Protein AF-A0A212KGD7-F1 (afdb_monomer_lite)

Foldseek 3Di:
DADQLNVVVVQQPDFDDDPQKTKHKQWPFSADKDQLVPDPPQDPVNCCVPPVVSIDGDTFIWIWMDHPQATEIEACGLVNCSCVSCVVVVHDPVSHPYYHYDFDDDPPDPGDPPVSHPCVVVCVPDDPPDPDDPDDD

InterPro domains:
  IPR036866 Ribonuclease Z/Hydroxyacylglutathione hydrolase-like [G3DSA:3.60.15.10] (11-102)
  IPR036866 Ribonuclease Z/Hydroxyacylglutathione hydrolase-like [SSF56281] (57-101)

Radius of gyration: 17.58 Å; chains: 1; bounding box: 36×50×46 Å

Structure (mmCIF, N/CA/C/O backbone):
data_AF-A0A212KGD7-F1
#
_entry.id   AF-A0A212KGD7-F1
#
loop_
_atom_site.group_PDB
_atom_site.id
_atom_site.type_symbol
_atom_site.label_atom_id
_atom_site.label_alt_id
_atom_site.label_comp_id
_atom_site.label_asym_id
_atom_site.label_entity_id
_atom_site.label_seq_id
_atom_site.pdbx_PDB_ins_code
_atom_site.Cartn_x
_atom_site.Cartn_y
_atom_site.Cartn_z
_atom_site.occupancy
_atom_site.B_iso_or_equiv
_atom_site.auth_seq_id
_atom_site.auth_comp_id
_atom_site.auth_asym_id
_atom_site.auth_atom_id
_atom_site.pdbx_PDB_model_num
ATOM 1 N N . MET A 1 1 ? 7.445 17.466 -16.408 1.00 50.00 1 MET A N 1
ATOM 2 C CA . MET A 1 1 ? 6.894 16.127 -16.704 1.00 50.00 1 MET A CA 1
ATOM 3 C C . MET A 1 1 ? 6.783 15.429 -15.360 1.00 50.00 1 MET A C 1
ATOM 5 O O . MET A 1 1 ? 7.785 15.426 -14.660 1.00 50.00 1 MET A O 1
ATOM 9 N N . LEU A 1 2 ? 5.587 14.994 -14.950 1.00 43.25 2 LEU A N 1
ATOM 10 C CA . LEU A 1 2 ? 5.384 14.352 -13.643 1.00 43.25 2 LEU A CA 1
ATOM 11 C C . LEU A 1 2 ? 6.061 12.977 -13.644 1.00 43.25 2 LEU A C 1
ATOM 13 O O . LEU A 1 2 ? 5.930 12.225 -14.610 1.00 43.25 2 LEU A O 1
ATOM 17 N N . THR A 1 3 ? 6.799 12.665 -12.587 1.00 57.44 3 THR A N 1
ATOM 18 C CA . THR A 1 3 ? 7.338 11.329 -12.337 1.00 57.44 3 THR A CA 1
ATOM 19 C C . THR A 1 3 ? 6.246 10.423 -11.767 1.00 57.44 3 THR A C 1
ATOM 21 O O . THR A 1 3 ? 5.217 10.888 -11.278 1.00 57.44 3 THR A O 1
ATOM 24 N N . ALA A 1 4 ? 6.457 9.108 -11.803 1.00 56.91 4 ALA A N 1
ATOM 25 C CA . ALA A 1 4 ? 5.571 8.177 -11.107 1.00 56.91 4 ALA A CA 1
ATOM 26 C C . ALA A 1 4 ? 5.501 8.487 -9.597 1.00 56.91 4 ALA A C 1
ATOM 28 O O . ALA A 1 4 ? 4.410 8.471 -9.039 1.00 56.91 4 ALA A O 1
ATOM 29 N N . GLY A 1 5 ? 6.618 8.880 -8.972 1.00 56.66 5 GLY A N 1
ATOM 30 C CA . GLY A 1 5 ? 6.641 9.367 -7.588 1.00 56.66 5 GLY A CA 1
ATOM 31 C C . GLY A 1 5 ? 5.722 10.573 -7.369 1.00 56.66 5 GLY A C 1
ATOM 32 O O . GLY A 1 5 ? 4.953 10.581 -6.410 1.00 56.66 5 GLY A O 1
ATOM 33 N N . ASP A 1 6 ? 5.700 11.530 -8.306 1.00 54.19 6 ASP A N 1
ATOM 34 C CA . ASP A 1 6 ? 4.798 12.690 -8.242 1.00 54.19 6 ASP A CA 1
ATOM 35 C C . ASP A 1 6 ? 3.325 12.270 -8.345 1.00 54.19 6 ASP A C 1
ATOM 37 O O . ASP A 1 6 ? 2.490 12.740 -7.578 1.00 54.19 6 ASP A O 1
ATOM 41 N N . VAL A 1 7 ? 2.992 11.340 -9.248 1.00 59.81 7 VAL A N 1
ATOM 42 C CA . VAL A 1 7 ? 1.620 10.819 -9.396 1.00 59.81 7 VAL A CA 1
ATOM 43 C C . VAL A 1 7 ? 1.176 10.062 -8.140 1.00 59.81 7 VAL A C 1
ATOM 45 O O . VAL A 1 7 ? 0.041 10.222 -7.692 1.00 59.81 7 VAL A O 1
ATOM 48 N N . PHE A 1 8 ? 2.064 9.279 -7.528 1.00 62.22 8 PHE A N 1
ATOM 49 C CA . PHE A 1 8 ? 1.760 8.560 -6.292 1.00 62.22 8 PHE A CA 1
ATOM 50 C C . PHE A 1 8 ? 1.635 9.490 -5.086 1.00 62.22 8 PHE A C 1
ATOM 52 O O . PHE A 1 8 ? 0.711 9.319 -4.294 1.00 62.22 8 PHE A O 1
ATOM 59 N N . ALA A 1 9 ? 2.480 10.515 -4.972 1.00 59.81 9 ALA A N 1
ATOM 60 C CA . ALA A 1 9 ? 2.333 11.562 -3.963 1.00 59.81 9 ALA A CA 1
ATOM 61 C C . ALA A 1 9 ? 1.026 12.358 -4.145 1.00 59.81 9 ALA A C 1
ATOM 63 O O . ALA A 1 9 ? 0.377 12.725 -3.163 1.00 59.81 9 ALA A O 1
ATOM 64 N N . MET A 1 10 ? 0.594 12.583 -5.390 1.00 60.50 10 MET A N 1
ATOM 65 C CA . MET A 1 10 ? -0.714 13.174 -5.685 1.00 60.50 10 MET A CA 1
ATOM 66 C C . MET A 1 10 ? -1.866 12.253 -5.252 1.00 60.50 10 MET A C 1
ATOM 68 O O . MET A 1 10 ? -2.831 12.737 -4.665 1.00 60.50 10 MET A O 1
ATOM 72 N N . CYS A 1 11 ? -1.751 10.937 -5.467 1.00 62.00 11 CYS A N 1
ATOM 73 C CA . CYS A 1 11 ? -2.757 9.956 -5.037 1.00 62.00 11 CYS A CA 1
ATOM 74 C C . CYS A 1 11 ? -2.798 9.766 -3.510 1.00 62.00 11 CYS A C 1
ATOM 76 O O . CYS A 1 11 ? -3.874 9.586 -2.952 1.00 62.00 11 CYS A O 1
ATOM 78 N N . ALA A 1 12 ? -1.658 9.846 -2.818 1.00 64.25 12 ALA A N 1
ATOM 79 C CA . ALA A 1 12 ? -1.568 9.714 -1.356 1.00 64.25 12 ALA A CA 1
ATOM 80 C C . ALA A 1 12 ? -2.358 10.799 -0.599 1.00 64.25 12 ALA A C 1
ATOM 82 O O . ALA A 1 12 ? -2.823 10.597 0.526 1.00 64.25 12 ALA A O 1
ATOM 83 N N . ASN A 1 13 ? -2.521 11.958 -1.240 1.00 65.44 13 ASN A N 1
ATOM 84 C CA . ASN A 1 13 ? -3.248 13.104 -0.704 1.00 65.44 13 ASN A CA 1
ATOM 85 C C . ASN A 1 13 ? -4.703 13.178 -1.185 1.00 65.44 13 ASN A C 1
ATOM 87 O O . ASN A 1 13 ? -5.431 14.081 -0.773 1.00 65.44 13 ASN A O 1
ATOM 91 N N . GLN A 1 14 ? -5.141 12.248 -2.037 1.00 69.50 14 GLN A N 1
ATOM 92 C CA . GLN A 1 14 ? -6.527 12.174 -2.474 1.00 69.50 14 GLN A CA 1
ATOM 93 C C . GLN A 1 14 ? -7.321 11.209 -1.603 1.00 69.50 14 GLN A C 1
ATOM 95 O O . GLN A 1 14 ? -6.944 10.062 -1.377 1.00 69.50 14 GLN A O 1
ATOM 100 N N . GLU A 1 15 ? -8.465 11.692 -1.139 1.00 72.62 15 GLU A N 1
ATOM 101 C CA . GLU A 1 15 ? -9.479 10.854 -0.527 1.00 72.62 15 GLU A CA 1
ATOM 102 C C . GLU A 1 15 ? -10.225 10.101 -1.629 1.00 72.62 15 GLU A C 1
ATOM 104 O O . GLU A 1 15 ? -10.880 10.709 -2.477 1.00 72.62 15 GLU A O 1
ATOM 109 N N . ILE A 1 16 ? -10.113 8.774 -1.630 1.00 89.00 16 ILE A N 1
ATOM 110 C CA . ILE A 1 16 ? -10.808 7.918 -2.588 1.00 89.00 16 ILE A CA 1
ATOM 111 C C . ILE A 1 16 ? -12.090 7.417 -1.920 1.00 89.00 16 ILE A C 1
ATOM 113 O O . ILE A 1 16 ? -12.041 6.782 -0.867 1.00 89.00 16 ILE A O 1
ATOM 117 N N . ILE A 1 17 ? -13.245 7.684 -2.532 1.00 91.25 17 ILE A N 1
ATOM 118 C CA . ILE A 1 17 ? -14.552 7.241 -2.027 1.00 91.25 17 ILE A CA 1
ATOM 119 C C . ILE A 1 17 ? -15.142 6.202 -2.979 1.00 91.25 17 ILE A C 1
ATOM 121 O O . ILE A 1 17 ? -15.279 6.451 -4.176 1.00 91.25 17 ILE A O 1
ATOM 125 N N . VAL A 1 18 ? -15.529 5.045 -2.439 1.00 91.62 18 VAL A N 1
ATOM 126 C CA . VAL A 1 18 ? -16.200 3.966 -3.178 1.00 91.62 18 VAL A CA 1
ATOM 127 C C . VAL A 1 18 ? -17.442 3.537 -2.398 1.00 91.62 18 VAL A C 1
ATOM 129 O O . VAL A 1 18 ? -17.364 2.785 -1.427 1.00 91.62 18 VAL A O 1
ATOM 132 N N . GLY A 1 19 ? -18.614 4.027 -2.806 1.00 93.50 19 GLY A N 1
ATOM 133 C CA . GLY A 1 19 ? -19.846 3.830 -2.037 1.00 93.50 19 GLY A CA 1
ATOM 134 C C . GLY A 1 19 ? -19.754 4.503 -0.664 1.00 93.50 19 GLY A C 1
ATOM 135 O O . GLY A 1 19 ? -19.495 5.699 -0.588 1.00 93.50 19 GLY A O 1
ATOM 136 N N . SER A 1 20 ? -19.954 3.741 0.418 1.00 91.75 20 SER A N 1
ATOM 137 C CA . SER A 1 20 ? -19.755 4.222 1.798 1.00 91.75 20 SER A CA 1
ATOM 138 C C . SER A 1 20 ? -18.306 4.142 2.280 1.00 91.75 20 SER A C 1
ATOM 140 O O . SER A 1 20 ? -18.012 4.593 3.386 1.00 91.75 20 SER A O 1
ATOM 142 N N . MET A 1 21 ? -17.414 3.551 1.483 1.00 94.94 21 MET A N 1
ATOM 143 C CA . MET A 1 21 ? -16.036 3.305 1.882 1.00 94.94 21 MET A CA 1
ATOM 144 C C . MET A 1 21 ? -15.173 4.524 1.594 1.00 94.94 21 MET A C 1
ATOM 146 O O . MET A 1 21 ? -15.186 5.055 0.481 1.00 94.94 21 MET A O 1
ATOM 150 N N . ARG A 1 22 ? -14.363 4.903 2.579 1.00 94.75 22 ARG A N 1
ATOM 151 C CA . ARG A 1 22 ? -13.271 5.861 2.418 1.00 94.75 22 ARG A CA 1
ATOM 152 C C . ARG A 1 22 ? -11.952 5.106 2.380 1.00 94.75 22 ARG A C 1
ATOM 154 O O . ARG A 1 22 ? -11.676 4.323 3.284 1.00 94.75 22 ARG A O 1
ATOM 161 N N . ILE A 1 23 ? -11.163 5.345 1.343 1.00 93.00 23 ILE A N 1
ATOM 162 C CA . ILE A 1 23 ? -9.896 4.672 1.077 1.00 93.00 23 ILE A CA 1
ATOM 163 C C . ILE A 1 23 ? -8.792 5.728 1.055 1.00 93.00 23 ILE A C 1
ATOM 165 O O . ILE A 1 23 ? -8.838 6.676 0.269 1.00 93.00 23 ILE A O 1
ATOM 169 N N . ASP A 1 24 ? -7.790 5.545 1.907 1.00 91.75 24 ASP A N 1
ATOM 170 C CA . ASP A 1 24 ? -6.554 6.317 1.901 1.00 91.75 24 ASP A CA 1
ATOM 171 C C . ASP A 1 24 ? -5.403 5.424 1.442 1.00 91.75 24 ASP A C 1
ATOM 173 O O . ASP A 1 24 ? -5.200 4.324 1.964 1.00 91.75 24 ASP A O 1
ATOM 177 N N . VAL A 1 25 ? -4.620 5.918 0.485 1.00 89.25 25 VAL A N 1
ATOM 178 C CA . VAL A 1 25 ? -3.360 5.285 0.094 1.00 89.25 25 VAL A CA 1
ATOM 179 C C . VAL A 1 25 ? -2.270 5.785 1.034 1.00 89.25 25 VAL A C 1
ATOM 181 O O . VAL A 1 25 ? -1.943 6.970 1.045 1.00 89.25 25 VAL A O 1
ATOM 184 N N . LEU A 1 26 ? -1.704 4.881 1.828 1.00 87.62 26 LEU A N 1
ATOM 185 C CA . LEU A 1 26 ? -0.569 5.168 2.696 1.00 87.62 26 LEU A CA 1
ATOM 186 C C . LEU A 1 26 ? 0.709 4.822 1.934 1.00 87.62 26 LEU A C 1
ATOM 188 O O . LEU A 1 26 ? 0.911 3.665 1.571 1.00 87.62 26 LEU A O 1
ATOM 192 N N . VAL A 1 27 ? 1.562 5.810 1.670 1.00 85.94 27 VAL A N 1
ATOM 193 C CA . VAL A 1 27 ? 2.837 5.589 0.972 1.00 85.94 27 VAL A CA 1
ATOM 194 C C . VAL A 1 27 ? 3.936 5.368 2.001 1.00 85.94 27 VAL A C 1
ATOM 196 O O . VAL A 1 27 ? 4.266 6.264 2.778 1.00 85.94 27 VAL A O 1
ATOM 199 N N . ASP A 1 28 ? 4.496 4.166 2.007 1.00 79.62 28 ASP A N 1
ATOM 200 C CA . ASP A 1 28 ? 5.576 3.770 2.908 1.00 79.62 28 ASP A CA 1
ATOM 201 C C . ASP A 1 28 ? 6.948 4.165 2.338 1.00 79.62 28 ASP A C 1
ATOM 203 O O . ASP A 1 28 ? 7.790 4.719 3.041 1.00 79.62 28 ASP A O 1
ATOM 207 N N . GLU A 1 29 ? 7.140 3.985 1.029 1.00 78.06 29 GLU A N 1
ATOM 208 C CA . GLU A 1 29 ? 8.339 4.410 0.299 1.00 78.06 29 GLU A CA 1
ATOM 209 C C . GLU A 1 29 ? 7.939 4.844 -1.115 1.00 78.06 29 GLU A C 1
ATOM 211 O O . GLU A 1 29 ? 7.405 4.040 -1.876 1.00 78.06 29 GLU A O 1
ATOM 216 N N . ALA A 1 30 ? 8.169 6.112 -1.469 1.00 73.25 30 ALA A N 1
ATOM 217 C CA . ALA A 1 30 ? 7.768 6.665 -2.769 1.00 73.25 30 ALA A CA 1
ATOM 218 C C . ALA A 1 30 ? 8.812 6.424 -3.876 1.00 73.25 30 ALA A C 1
ATOM 220 O O . ALA A 1 30 ? 8.460 6.222 -5.038 1.00 73.25 30 ALA A O 1
ATOM 221 N N . ASP A 1 31 ? 10.094 6.407 -3.501 1.00 71.44 31 ASP A N 1
ATOM 222 C CA . ASP A 1 31 ? 11.224 6.474 -4.439 1.00 71.44 31 ASP A CA 1
ATOM 223 C C . ASP A 1 31 ? 11.922 5.130 -4.663 1.00 71.44 31 ASP A C 1
ATOM 225 O O . ASP A 1 31 ? 13.044 5.064 -5.175 1.00 71.44 31 ASP A O 1
ATOM 229 N N . HIS A 1 32 ? 11.254 4.029 -4.322 1.00 76.88 32 HIS A N 1
ATOM 230 C CA . HIS A 1 32 ? 11.798 2.713 -4.595 1.00 76.88 32 HIS A CA 1
ATOM 231 C C . HIS A 1 32 ? 11.860 2.478 -6.107 1.00 76.88 32 HIS A C 1
ATOM 233 O O . HIS A 1 32 ? 10.862 2.630 -6.821 1.00 76.88 32 HIS A O 1
ATOM 239 N N . SER A 1 33 ? 13.041 2.101 -6.604 1.00 76.88 33 SER A N 1
ATOM 240 C CA . SER A 1 33 ? 13.240 1.812 -8.023 1.00 76.88 33 SER A CA 1
ATOM 241 C C . SER A 1 33 ? 13.578 0.345 -8.257 1.00 76.88 33 SER A C 1
ATOM 243 O O . SER A 1 33 ? 14.516 -0.194 -7.674 1.00 76.88 33 SER A O 1
ATOM 245 N N . GLY A 1 34 ? 12.793 -0.300 -9.116 1.00 74.50 34 GLY A N 1
ATOM 246 C CA . GLY A 1 34 ? 13.020 -1.663 -9.573 1.00 74.50 34 GLY A CA 1
ATOM 247 C C . GLY A 1 34 ? 13.806 -1.699 -10.878 1.00 74.50 34 GLY A C 1
ATOM 248 O O . GLY A 1 34 ? 13.592 -0.877 -11.777 1.00 74.50 34 GLY A O 1
ATOM 249 N N . ASP A 1 35 ? 14.685 -2.692 -10.995 1.00 77.00 35 ASP A N 1
ATOM 250 C CA . ASP A 1 35 ? 15.348 -3.017 -12.254 1.00 77.00 35 ASP A CA 1
ATOM 251 C C . ASP A 1 35 ? 14.360 -3.717 -13.203 1.00 77.00 35 ASP A C 1
ATOM 253 O O . ASP A 1 35 ? 13.778 -4.755 -12.871 1.00 77.00 35 ASP A O 1
ATOM 257 N N . VAL A 1 36 ? 14.181 -3.152 -14.400 1.00 78.00 36 VAL A N 1
ATOM 258 C CA . VAL A 1 36 ? 13.325 -3.719 -15.454 1.00 78.00 36 VAL A CA 1
ATOM 259 C C . VAL A 1 36 ? 13.801 -5.093 -15.927 1.00 78.00 36 VAL A C 1
ATOM 261 O O . VAL A 1 36 ? 12.991 -5.851 -16.454 1.00 78.00 36 VAL A O 1
ATOM 264 N N . SER A 1 37 ? 15.074 -5.448 -15.708 1.00 77.00 37 SER A N 1
ATOM 265 C CA . SER A 1 37 ? 15.613 -6.780 -16.019 1.00 77.00 37 SER A CA 1
ATOM 266 C C . SER A 1 37 ? 14.911 -7.904 -15.244 1.00 77.00 37 SER A C 1
ATOM 268 O O . SER A 1 37 ? 14.92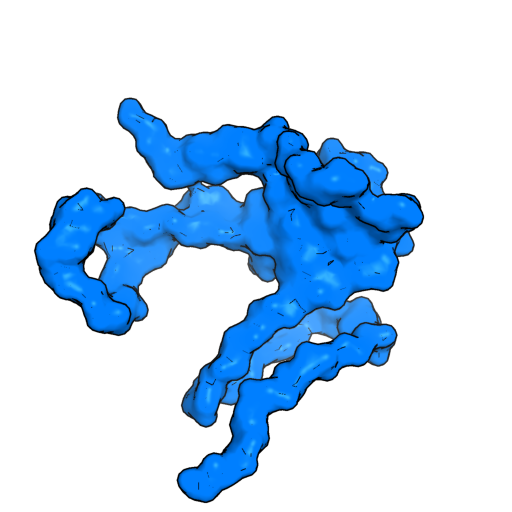6 -9.059 -15.666 1.00 77.00 37 SER A O 1
ATOM 270 N N . LEU A 1 38 ? 14.245 -7.563 -14.135 1.00 76.81 38 LEU A N 1
ATOM 271 C CA . LEU A 1 38 ? 13.483 -8.491 -13.303 1.00 76.81 38 LEU A CA 1
ATOM 272 C C . LEU A 1 38 ? 12.056 -8.738 -13.822 1.00 76.81 38 LEU A C 1
ATOM 274 O O . LEU A 1 38 ? 11.344 -9.587 -13.273 1.00 76.81 38 LEU A O 1
ATOM 278 N N . LEU A 1 39 ? 11.612 -8.008 -14.852 1.00 77.12 39 LEU A N 1
ATOM 279 C CA . LEU A 1 39 ? 10.306 -8.211 -15.470 1.00 77.12 39 LEU A CA 1
ATOM 280 C C . LEU A 1 39 ? 10.338 -9.395 -16.440 1.00 77.12 39 LEU A C 1
ATOM 282 O O . LEU A 1 39 ? 10.767 -9.289 -17.588 1.00 77.12 39 LEU A O 1
ATOM 286 N N . ASN A 1 40 ? 9.807 -10.530 -15.993 1.00 76.12 40 ASN A N 1
ATOM 287 C CA . ASN A 1 40 ? 9.603 -11.679 -16.868 1.00 76.12 40 ASN A CA 1
ATOM 288 C C . ASN A 1 40 ? 8.635 -11.322 -18.006 1.00 76.12 40 ASN A C 1
ATOM 290 O O . ASN A 1 40 ? 7.568 -10.761 -17.759 1.00 76.12 40 ASN A O 1
ATOM 294 N N . ASN A 1 41 ? 8.987 -11.718 -19.230 1.00 80.19 41 ASN A N 1
ATOM 295 C CA . ASN A 1 41 ? 8.191 -11.539 -20.451 1.00 80.19 41 ASN A CA 1
ATOM 296 C C . ASN A 1 41 ? 7.988 -10.081 -20.910 1.00 80.19 41 ASN A C 1
ATOM 298 O O . ASN A 1 41 ? 7.163 -9.836 -21.788 1.00 80.19 41 ASN A O 1
ATOM 302 N N . ALA A 1 42 ? 8.733 -9.113 -20.368 1.00 78.06 42 ALA A N 1
ATOM 303 C CA . ALA A 1 42 ? 8.723 -7.754 -20.899 1.00 78.06 42 ALA A CA 1
ATOM 304 C C . ALA A 1 42 ? 9.578 -7.675 -22.174 1.00 78.06 42 ALA A C 1
ATOM 306 O O . ALA A 1 42 ? 10.801 -7.806 -22.129 1.00 78.06 42 ALA A O 1
ATOM 307 N N . THR A 1 43 ? 8.934 -7.469 -23.322 1.00 84.94 43 THR A N 1
ATOM 308 C CA . THR A 1 43 ? 9.631 -7.289 -24.603 1.00 84.94 43 THR A CA 1
ATOM 309 C C . THR A 1 43 ? 10.358 -5.938 -24.649 1.00 84.94 43 THR A C 1
ATOM 311 O O . THR A 1 43 ? 9.852 -4.974 -24.061 1.00 84.94 43 THR A O 1
ATOM 314 N N . PRO A 1 44 ? 11.469 -5.806 -25.393 1.00 87.38 44 PRO A N 1
ATOM 315 C CA . PRO A 1 44 ? 12.160 -4.529 -25.577 1.00 87.38 44 PRO A CA 1
ATOM 316 C C . PRO A 1 44 ? 11.247 -3.385 -26.038 1.00 87.38 44 PRO A C 1
ATOM 318 O O . PRO A 1 44 ? 11.406 -2.261 -25.573 1.00 87.38 44 PRO A O 1
ATOM 321 N N . GLU A 1 45 ? 10.265 -3.672 -26.894 1.00 87.38 45 GLU A N 1
ATOM 322 C CA . GLU A 1 45 ? 9.317 -2.695 -27.437 1.00 87.38 45 GLU A CA 1
ATOM 323 C C . GLU A 1 45 ? 8.423 -2.113 -26.331 1.00 87.38 45 GLU A C 1
ATOM 325 O O . GLU A 1 45 ? 8.334 -0.896 -26.179 1.00 87.38 45 GLU A O 1
ATOM 330 N N . LEU A 1 46 ? 7.830 -2.976 -25.496 1.00 82.00 46 LEU A N 1
ATOM 331 C CA . LEU A 1 46 ? 7.056 -2.567 -24.316 1.00 82.00 46 LEU A CA 1
ATOM 332 C C . LEU A 1 46 ? 7.903 -1.770 -23.318 1.00 82.00 46 LEU A C 1
ATOM 334 O O . LEU A 1 46 ? 7.439 -0.763 -22.783 1.00 82.00 46 LEU A O 1
ATOM 338 N N . LEU A 1 47 ? 9.147 -2.189 -23.072 1.00 82.38 47 LEU A N 1
ATOM 339 C CA . LEU A 1 47 ? 10.046 -1.459 -22.177 1.00 82.38 47 LEU A CA 1
ATOM 340 C C . LEU A 1 47 ? 10.388 -0.077 -22.740 1.00 82.38 47 LEU A C 1
ATOM 342 O O . LEU A 1 47 ? 10.351 0.900 -21.999 1.00 82.38 47 LEU A O 1
ATOM 346 N N . ALA A 1 48 ? 10.657 0.029 -24.041 1.00 85.62 48 ALA A N 1
ATOM 347 C CA . ALA A 1 48 ?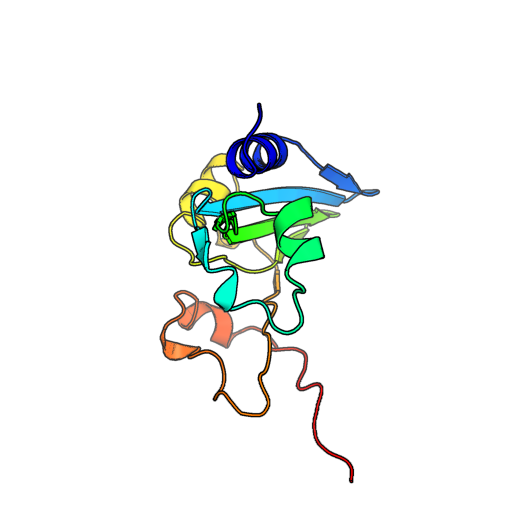 10.916 1.306 -24.697 1.00 85.62 48 ALA A CA 1
ATOM 348 C C . ALA A 1 48 ? 9.690 2.233 -24.666 1.00 85.62 48 ALA A C 1
ATOM 350 O O . ALA A 1 48 ? 9.845 3.440 -24.495 1.00 85.62 48 ALA A O 1
ATOM 351 N N . GLN A 1 49 ? 8.484 1.675 -24.794 1.00 84.38 49 GLN A N 1
ATOM 352 C CA . GLN A 1 49 ? 7.239 2.438 -24.785 1.00 84.38 49 GLN A CA 1
ATOM 353 C C . GLN A 1 49 ? 6.857 2.942 -23.386 1.00 84.38 49 GLN A C 1
ATOM 355 O O . GLN A 1 49 ? 6.490 4.106 -23.237 1.00 84.38 49 GLN A O 1
ATOM 360 N N . TYR A 1 50 ? 6.914 2.080 -22.367 1.00 80.31 50 TYR A N 1
ATOM 361 C CA . TYR A 1 50 ? 6.338 2.370 -21.047 1.00 80.31 50 TYR A CA 1
ATOM 362 C C . TYR A 1 50 ? 7.373 2.690 -19.965 1.00 80.31 50 TYR A C 1
ATOM 364 O O . TYR A 1 50 ? 7.043 3.357 -18.988 1.00 80.31 50 TYR A O 1
ATOM 372 N N . VAL A 1 51 ? 8.623 2.241 -20.119 1.00 82.94 51 VAL A N 1
ATOM 373 C CA . VAL A 1 51 ? 9.708 2.488 -19.155 1.00 82.94 51 VAL A CA 1
ATOM 374 C C . VAL A 1 51 ? 11.008 2.856 -19.888 1.00 82.94 51 VAL A C 1
ATOM 376 O O . VAL A 1 51 ? 12.027 2.173 -19.748 1.00 82.94 51 VAL A O 1
ATOM 379 N N . PRO A 1 52 ? 11.023 3.953 -20.668 1.00 79.31 52 PRO A N 1
ATOM 380 C CA . PRO A 1 52 ? 12.177 4.321 -21.493 1.00 79.31 52 PRO A CA 1
ATOM 381 C C . PRO A 1 52 ? 13.448 4.587 -20.668 1.00 79.31 52 PRO A C 1
ATOM 383 O O . PRO A 1 52 ? 14.561 4.404 -21.156 1.00 79.31 52 PRO A O 1
ATOM 386 N N . SER A 1 53 ? 13.297 4.963 -19.393 1.00 83.00 53 SER A N 1
ATOM 387 C CA . SER A 1 53 ? 14.398 5.150 -18.438 1.00 83.00 53 SER A CA 1
ATOM 388 C C . SER A 1 53 ? 15.048 3.842 -17.971 1.00 83.00 53 SER A C 1
ATOM 390 O O . SER A 1 53 ? 16.071 3.886 -17.287 1.00 83.00 53 SER A O 1
ATOM 392 N N . LYS A 1 54 ? 14.439 2.686 -18.277 1.00 79.44 54 LYS A N 1
ATOM 393 C CA . LYS A 1 54 ? 14.772 1.363 -17.722 1.00 79.44 54 LYS A CA 1
ATOM 394 C C . LYS A 1 54 ? 14.725 1.293 -16.188 1.00 79.44 54 LYS A C 1
ATOM 396 O O . LYS A 1 54 ? 15.261 0.360 -15.598 1.00 79.44 54 LYS A O 1
ATOM 401 N N . LYS A 1 55 ? 14.071 2.258 -15.537 1.00 79.69 55 LYS A N 1
ATOM 402 C CA . LYS A 1 55 ? 13.828 2.272 -14.092 1.00 79.69 55 LYS A CA 1
ATOM 403 C C . LYS A 1 55 ? 12.332 2.324 -13.832 1.00 79.69 55 LYS A C 1
ATOM 405 O O . LYS A 1 55 ? 11.670 3.274 -14.246 1.00 79.69 55 LYS A O 1
ATOM 410 N N . LEU A 1 56 ? 11.820 1.323 -13.125 1.00 75.19 56 LEU A N 1
ATOM 411 C CA . LEU A 1 56 ? 10.442 1.317 -12.642 1.00 75.19 56 LEU A CA 1
ATOM 412 C C . LEU A 1 56 ? 10.392 1.992 -11.283 1.00 75.19 56 LEU A C 1
ATOM 414 O O . LEU A 1 56 ? 11.081 1.551 -10.373 1.00 75.19 56 LEU A O 1
ATOM 418 N N . SER A 1 57 ? 9.557 3.010 -11.127 1.00 73.88 57 SER A N 1
ATOM 419 C CA . SER A 1 57 ? 9.159 3.466 -9.796 1.00 73.88 57 SER A CA 1
ATOM 420 C C . SER A 1 57 ? 8.114 2.492 -9.259 1.00 73.88 57 SER A C 1
ATOM 422 O O . SER A 1 57 ? 7.106 2.235 -9.919 1.00 73.88 57 SER A O 1
ATOM 424 N N . LEU A 1 58 ? 8.402 1.899 -8.106 1.00 75.31 58 LEU A N 1
ATOM 425 C CA . LEU A 1 58 ? 7.601 0.853 -7.477 1.00 75.31 58 LEU A CA 1
ATOM 426 C C . LEU A 1 58 ? 7.358 1.226 -6.016 1.00 75.31 58 LEU A C 1
ATOM 428 O O . LEU A 1 58 ? 7.997 0.651 -5.138 1.00 75.31 58 LEU A O 1
ATOM 432 N N . PRO A 1 59 ? 6.485 2.200 -5.731 1.00 76.38 59 PRO A N 1
ATOM 433 C CA . PRO A 1 59 ? 6.272 2.619 -4.360 1.00 76.38 59 PRO A CA 1
ATOM 434 C C . PRO A 1 59 ? 5.673 1.486 -3.529 1.00 76.38 59 PRO A C 1
ATOM 436 O O . PRO A 1 59 ? 4.780 0.767 -3.987 1.00 76.38 59 PRO A O 1
ATOM 439 N N . TYR A 1 60 ? 6.138 1.357 -2.290 1.00 81.00 60 TYR A N 1
ATOM 440 C CA . TYR A 1 60 ? 5.486 0.498 -1.309 1.00 81.00 60 TYR A CA 1
ATOM 441 C C . TYR A 1 60 ? 4.305 1.256 -0.719 1.00 81.00 60 TYR A C 1
ATOM 443 O O . TYR A 1 60 ? 4.469 2.348 -0.169 1.00 81.00 60 TYR A O 1
ATOM 451 N N . THR A 1 61 ? 3.111 0.688 -0.853 1.00 84.00 61 THR A N 1
ATOM 452 C CA . THR A 1 61 ? 1.875 1.302 -0.375 1.00 84.0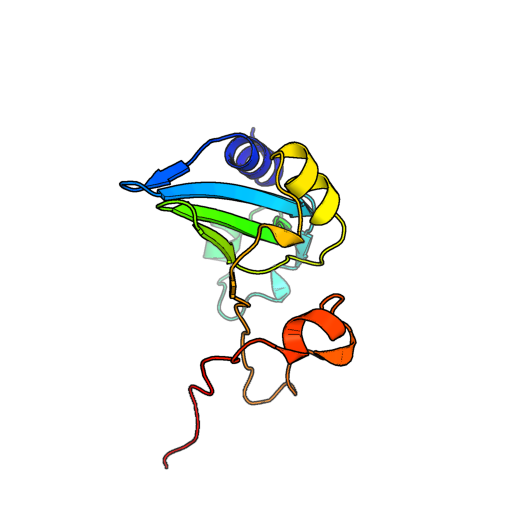0 61 THR A CA 1
ATOM 453 C C . THR A 1 61 ? 1.039 0.319 0.427 1.00 84.00 61 THR A C 1
ATOM 455 O O . THR A 1 61 ? 1.075 -0.889 0.200 1.00 84.00 61 THR A O 1
ATOM 458 N N . SER A 1 62 ? 0.259 0.873 1.346 1.00 87.38 62 SER A N 1
ATOM 459 C CA . SER A 1 62 ? -0.819 0.181 2.048 1.00 87.38 62 SER A CA 1
ATOM 460 C C . SER A 1 62 ? -2.127 0.914 1.781 1.00 87.38 62 SER A C 1
ATOM 462 O O . SER A 1 62 ? -2.125 2.109 1.475 1.00 87.38 62 SER A O 1
ATOM 464 N N . LEU A 1 63 ? -3.257 0.228 1.930 1.00 90.69 63 LEU A N 1
ATOM 465 C CA . LEU A 1 63 ? -4.573 0.863 1.851 1.00 90.69 63 LEU A CA 1
ATOM 466 C C . LEU A 1 63 ? -5.220 0.877 3.226 1.00 90.69 63 LEU A C 1
ATOM 468 O O . LEU A 1 63 ? -5.404 -0.171 3.838 1.00 90.69 63 LEU A O 1
ATOM 472 N N . LEU A 1 64 ? -5.611 2.057 3.686 1.00 92.69 64 LEU A N 1
ATOM 473 C CA . LEU A 1 64 ? -6.446 2.220 4.864 1.00 92.69 64 LEU A CA 1
ATOM 474 C C . LEU A 1 64 ? -7.888 2.417 4.405 1.00 92.69 64 LEU A C 1
ATOM 476 O O . LEU A 1 64 ? -8.199 3.391 3.725 1.00 92.69 64 LEU A O 1
ATOM 480 N N . ILE A 1 65 ? -8.770 1.494 4.772 1.00 94.44 65 ILE A N 1
ATOM 481 C CA . ILE A 1 65 ? -10.180 1.518 4.388 1.00 94.44 65 ILE A CA 1
ATOM 482 C C . ILE A 1 65 ? -11.029 1.738 5.631 1.00 94.44 65 ILE A C 1
ATOM 484 O O . ILE A 1 65 ? -10.899 1.024 6.622 1.00 94.44 65 ILE A O 1
ATOM 488 N N . ARG A 1 66 ? -11.939 2.705 5.559 1.00 95.12 66 ARG A N 1
ATOM 489 C CA . ARG A 1 66 ? -12.939 2.991 6.586 1.00 95.12 66 ARG A CA 1
ATOM 490 C C . ARG A 1 66 ? -14.326 2.738 6.019 1.00 95.12 66 ARG A C 1
ATOM 492 O O . ARG A 1 66 ? -14.708 3.371 5.037 1.00 95.12 66 ARG A O 1
ATOM 499 N N . ASP A 1 67 ? -15.077 1.838 6.644 1.00 95.06 67 ASP A N 1
ATOM 500 C CA . ASP A 1 67 ? -16.456 1.525 6.260 1.00 95.06 67 ASP A CA 1
ATOM 501 C C . ASP A 1 67 ? -17.313 1.220 7.488 1.00 95.06 67 ASP A C 1
ATOM 503 O O . ASP A 1 67 ? -16.978 0.347 8.286 1.00 95.06 67 ASP A O 1
ATOM 507 N N . LYS A 1 68 ? -18.435 1.935 7.642 1.00 92.56 68 LYS A N 1
ATOM 508 C CA . LYS A 1 68 ? -19.450 1.692 8.691 1.00 92.56 68 LYS A CA 1
ATOM 509 C C . LYS A 1 68 ? -18.864 1.531 10.105 1.00 92.56 68 LYS A C 1
ATOM 511 O O . LYS A 1 68 ? -19.267 0.649 10.860 1.00 92.56 68 LYS A O 1
ATOM 516 N N . GLY A 1 69 ? -17.898 2.382 10.452 1.00 91.25 69 GLY A N 1
ATOM 517 C CA . GLY A 1 69 ? -17.230 2.365 11.758 1.00 91.25 69 GLY A CA 1
ATOM 518 C C . GLY A 1 69 ? -16.174 1.270 11.927 1.00 91.25 69 GLY A C 1
ATOM 519 O O . GLY A 1 69 ? -15.679 1.088 13.032 1.00 91.25 69 GLY A O 1
ATOM 520 N N . ARG A 1 70 ? -15.828 0.546 10.857 1.00 94.31 70 ARG A N 1
ATOM 521 C CA . ARG A 1 70 ? -14.714 -0.401 10.830 1.00 94.31 70 ARG A CA 1
ATOM 522 C C . ARG A 1 70 ? -13.537 0.164 10.052 1.00 94.31 70 ARG A C 1
ATOM 524 O O . ARG A 1 70 ? -13.728 0.840 9.041 1.00 94.31 70 ARG A O 1
ATOM 531 N N . ILE A 1 71 ? -12.338 -0.166 10.508 1.00 95.50 71 ILE A N 1
ATOM 532 C CA . ILE A 1 71 ? -11.067 0.205 9.903 1.00 95.50 71 ILE A CA 1
ATOM 533 C C . ILE A 1 71 ? -10.340 -1.067 9.476 1.00 95.50 71 ILE A C 1
ATOM 535 O O . ILE A 1 71 ? -10.101 -1.972 10.280 1.00 95.50 71 ILE A O 1
ATOM 539 N N . PHE A 1 72 ? -9.988 -1.121 8.198 1.00 94.00 72 PHE A N 1
ATOM 540 C CA . PHE A 1 72 ? -9.218 -2.192 7.587 1.00 94.00 72 PHE A CA 1
ATOM 541 C C . PHE A 1 72 ? -7.902 -1.619 7.078 1.00 94.00 72 PHE A C 1
ATOM 543 O O . PHE A 1 72 ? -7.882 -0.545 6.477 1.00 94.00 72 PHE A O 1
ATOM 550 N N . LEU A 1 73 ? -6.821 -2.361 7.266 1.00 91.69 73 LEU A N 1
ATOM 551 C CA . LEU A 1 73 ? -5.537 -2.077 6.646 1.00 91.69 73 LEU A CA 1
ATOM 552 C C . LEU A 1 73 ? -5.205 -3.208 5.670 1.00 91.69 73 LEU A C 1
ATOM 554 O O . LEU A 1 73 ? -5.163 -4.370 6.068 1.00 91.69 73 LEU A O 1
ATOM 558 N N . ILE A 1 74 ? -5.001 -2.885 4.395 1.00 89.56 74 ILE A N 1
ATOM 559 C CA . ILE A 1 74 ? -4.529 -3.831 3.381 1.00 89.56 74 ILE A CA 1
ATOM 560 C C . ILE A 1 74 ? -3.039 -3.606 3.170 1.00 89.56 74 ILE A C 1
ATOM 562 O O . ILE A 1 74 ? -2.628 -2.504 2.802 1.00 89.56 74 ILE A O 1
ATOM 566 N N . ASP A 1 75 ? -2.277 -4.681 3.353 1.00 85.56 75 ASP A N 1
ATOM 567 C CA . ASP A 1 75 ? -0.817 -4.698 3.391 1.00 85.56 75 ASP A CA 1
ATOM 568 C C . ASP A 1 75 ? -0.238 -3.771 4.482 1.00 85.56 75 ASP A C 1
ATOM 570 O O . ASP A 1 75 ? -0.954 -3.095 5.221 1.00 85.56 75 ASP A O 1
ATOM 574 N N . SER A 1 76 ? 1.079 -3.768 4.638 1.00 77.31 76 SER A N 1
ATOM 575 C CA . SER A 1 76 ? 1.792 -2.864 5.542 1.00 77.31 76 SER A CA 1
ATOM 576 C C . SER A 1 76 ? 2.934 -2.110 4.869 1.00 77.31 76 SER A C 1
ATOM 578 O O . SER A 1 76 ? 3.637 -1.363 5.549 1.00 77.31 76 SER A O 1
ATOM 580 N N . GLY A 1 77 ? 3.152 -2.328 3.568 1.00 75.94 77 GLY A N 1
ATOM 581 C CA . GLY A 1 77 ? 4.401 -1.946 2.922 1.00 75.94 77 GLY A CA 1
ATOM 582 C C . GLY A 1 77 ? 5.588 -2.621 3.618 1.00 75.94 77 GLY A C 1
ATOM 583 O O . GLY A 1 77 ? 5.463 -3.717 4.173 1.00 75.94 77 GLY A O 1
ATOM 584 N N . MET A 1 78 ? 6.732 -1.940 3.637 1.00 75.06 78 MET A N 1
ATOM 585 C CA . MET A 1 78 ? 7.897 -2.349 4.427 1.00 75.06 78 MET A CA 1
ATOM 586 C C . MET A 1 78 ? 7.724 -2.023 5.922 1.00 75.06 78 MET A C 1
ATOM 588 O O . MET A 1 78 ? 8.413 -2.604 6.760 1.00 75.06 78 MET A O 1
ATOM 592 N N . GLY A 1 79 ? 6.774 -1.146 6.262 1.00 74.69 79 GLY A N 1
ATOM 593 C CA . GLY A 1 79 ? 6.409 -0.759 7.624 1.00 74.69 79 GLY A CA 1
ATOM 594 C C . GLY A 1 79 ? 7.238 0.396 8.188 1.00 74.69 79 GLY A C 1
ATOM 595 O O . GLY A 1 79 ? 7.099 0.717 9.366 1.00 74.69 79 GLY A O 1
ATOM 596 N N . ASN A 1 80 ? 8.080 1.035 7.373 1.00 79.44 80 ASN A N 1
ATOM 597 C CA . ASN A 1 80 ? 9.016 2.069 7.825 1.00 79.44 80 ASN A CA 1
ATOM 598 C C . ASN A 1 80 ? 8.314 3.365 8.256 1.00 79.44 80 ASN A C 1
ATOM 600 O O . ASN A 1 80 ? 8.818 4.080 9.117 1.00 79.44 80 ASN A O 1
ATOM 604 N N . ARG A 1 81 ? 7.163 3.674 7.653 1.00 85.00 81 ARG A N 1
ATOM 605 C CA . ARG A 1 81 ? 6.402 4.918 7.850 1.00 85.00 81 ARG A CA 1
ATOM 606 C C . ARG A 1 81 ? 4.937 4.676 8.183 1.00 85.00 81 ARG A C 1
ATOM 608 O O . ARG A 1 81 ? 4.168 5.625 8.301 1.00 85.00 81 ARG A O 1
ATOM 615 N N . LEU A 1 82 ? 4.522 3.420 8.342 1.00 84.12 82 LEU A N 1
ATOM 616 C CA . LEU A 1 82 ? 3.118 3.078 8.562 1.00 84.12 82 LEU A CA 1
ATOM 617 C C . LEU A 1 82 ? 2.528 3.789 9.790 1.00 84.12 82 LEU A C 1
ATOM 619 O O . LEU A 1 82 ? 1.445 4.355 9.691 1.00 84.12 82 LEU A O 1
ATOM 623 N N . LEU A 1 83 ? 3.241 3.801 10.921 1.00 86.75 83 LEU A N 1
ATOM 624 C CA . LEU A 1 83 ? 2.763 4.459 12.144 1.00 86.75 83 LEU A CA 1
ATOM 625 C C . LEU A 1 83 ? 2.629 5.978 11.965 1.00 86.75 83 LEU A C 1
ATOM 627 O O . LEU A 1 83 ? 1.617 6.549 12.361 1.00 86.75 83 LEU A O 1
ATOM 631 N N . GLU A 1 84 ? 3.602 6.619 11.311 1.00 89.62 84 GLU A N 1
ATOM 632 C CA . GLU A 1 84 ? 3.539 8.049 10.981 1.00 89.62 84 GLU A CA 1
ATOM 633 C C . GLU A 1 84 ? 2.347 8.354 10.065 1.00 89.62 84 GLU A C 1
ATOM 635 O O . GLU A 1 84 ? 1.600 9.304 10.298 1.00 89.62 84 GLU A O 1
ATOM 640 N N . ASN A 1 85 ? 2.134 7.519 9.046 1.00 89.31 85 ASN A N 1
ATOM 641 C CA . ASN A 1 85 ? 1.031 7.653 8.102 1.00 89.31 85 ASN A CA 1
ATOM 642 C C . ASN A 1 85 ? -0.331 7.499 8.796 1.00 89.31 85 ASN A C 1
ATOM 644 O O . ASN A 1 85 ? -1.242 8.283 8.539 1.00 89.31 85 ASN A O 1
ATOM 648 N N . LEU A 1 86 ? -0.480 6.525 9.700 1.00 90.25 86 LEU A N 1
ATOM 649 C CA . LEU A 1 86 ? -1.702 6.342 10.490 1.00 90.25 86 LEU A CA 1
ATOM 650 C C . LEU A 1 86 ? -1.954 7.541 11.414 1.00 90.25 86 LEU A C 1
ATOM 652 O O . LEU A 1 86 ? -3.066 8.075 11.439 1.00 90.25 86 LEU A O 1
ATOM 656 N N . GLN A 1 87 ? -0.908 8.037 12.081 1.00 91.19 87 GLN A N 1
ATOM 657 C CA . GLN A 1 87 ? -0.990 9.219 12.936 1.00 91.19 87 GLN A CA 1
ATOM 658 C C . GLN A 1 87 ? -1.427 10.465 12.151 1.00 91.19 87 GLN A C 1
ATOM 660 O O . GLN A 1 87 ? -2.291 11.208 12.614 1.00 91.19 87 GLN A O 1
ATOM 665 N N . GLN A 1 88 ? -0.902 10.676 10.939 1.00 90.88 88 GLN A N 1
ATOM 666 C CA . GLN A 1 88 ? -1.331 11.770 10.054 1.00 90.88 88 GLN A CA 1
ATOM 667 C C . GLN A 1 88 ? -2.805 11.665 9.644 1.00 90.88 88 GLN A C 1
ATOM 669 O O . GLN A 1 88 ? -3.451 12.679 9.381 1.00 90.88 88 GLN A O 1
ATOM 674 N N . LYS A 1 89 ? -3.355 10.448 9.606 1.00 90.44 89 LYS A N 1
ATOM 675 C CA . LYS A 1 89 ? -4.778 10.194 9.344 1.00 90.44 89 LYS A CA 1
ATOM 676 C C . LYS A 1 89 ? -5.636 10.211 10.613 1.00 90.44 89 LYS A C 1
ATOM 678 O O . LYS A 1 89 ? -6.849 10.031 10.509 1.00 90.44 89 LYS A O 1
ATOM 683 N N . GLY A 1 90 ? -5.028 10.464 11.775 1.00 93.06 90 GLY A N 1
ATOM 684 C CA . GLY A 1 90 ? -5.700 10.499 13.070 1.00 93.06 90 GLY A CA 1
ATOM 685 C C . GLY A 1 90 ? -6.196 9.131 13.529 1.00 93.06 90 GLY A C 1
ATOM 686 O O . GLY A 1 90 ? -7.213 9.077 14.208 1.00 93.06 90 GLY A O 1
ATOM 687 N N . ILE A 1 91 ? -5.524 8.053 13.115 1.00 92.31 91 ILE A N 1
ATOM 688 C CA . ILE A 1 91 ? -5.878 6.673 13.453 1.00 92.31 91 ILE A CA 1
ATOM 689 C C . ILE A 1 91 ? -4.782 6.078 14.335 1.00 92.31 91 ILE A C 1
ATOM 691 O O . ILE A 1 91 ? -3.613 6.048 13.947 1.00 92.31 91 ILE A O 1
ATOM 695 N N . ALA A 1 92 ? -5.159 5.585 15.509 1.00 91.62 92 ALA A N 1
ATOM 696 C CA . ALA A 1 92 ? -4.302 4.766 16.350 1.00 91.62 92 ALA A CA 1
ATOM 697 C C . ALA A 1 92 ? -4.297 3.308 15.863 1.00 91.62 92 ALA A C 1
ATOM 699 O O . ALA A 1 92 ? -5.247 2.828 15.240 1.00 91.62 92 ALA A O 1
ATOM 700 N N . LEU A 1 93 ? -3.216 2.580 16.148 1.00 87.00 93 LEU A N 1
ATOM 701 C CA . LEU A 1 93 ? -3.058 1.196 15.693 1.00 87.00 93 LEU A CA 1
ATOM 702 C C . LEU A 1 93 ? -4.161 0.287 16.261 1.00 87.00 93 LEU A C 1
ATOM 704 O O . LEU A 1 93 ? -4.642 -0.615 15.581 1.00 87.00 93 LEU A O 1
ATOM 708 N N . GLU A 1 94 ? -4.590 0.561 17.490 1.00 89.75 94 GLU A N 1
ATOM 709 C CA . GLU A 1 94 ? -5.607 -0.181 18.235 1.00 89.75 94 GLU A CA 1
ATOM 710 C C . GLU A 1 94 ? -7.018 -0.011 17.651 1.00 89.75 94 GLU A C 1
ATOM 712 O O . GLU A 1 94 ? -7.902 -0.823 17.923 1.00 89.75 94 GLU A O 1
ATOM 717 N N . GLU A 1 95 ? -7.240 1.024 16.837 1.00 92.44 95 GLU A N 1
ATOM 718 C CA . GLU A 1 95 ? -8.514 1.260 16.152 1.00 92.44 95 GLU A CA 1
ATOM 719 C C . GLU A 1 95 ? -8.660 0.404 14.884 1.00 92.44 95 GLU A C 1
ATOM 721 O O . GLU A 1 95 ? -9.765 0.256 14.355 1.00 92.44 95 GLU A O 1
ATOM 726 N N . ILE A 1 96 ? -7.564 -0.187 14.391 1.00 92.38 96 ILE A N 1
ATOM 727 C CA . ILE A 1 96 ? -7.583 -1.059 13.216 1.00 92.38 96 ILE A CA 1
ATOM 728 C C . ILE A 1 96 ? -8.216 -2.396 13.591 1.00 92.38 96 ILE A C 1
ATOM 730 O O . ILE A 1 96 ? -7.653 -3.198 14.334 1.00 92.38 96 ILE A O 1
ATOM 734 N N . ASN A 1 97 ? -9.394 -2.667 13.033 1.00 93.94 97 ASN A N 1
ATOM 735 C CA . ASN A 1 97 ? -10.131 -3.889 13.339 1.00 93.94 97 ASN A CA 1
ATOM 736 C C . ASN A 1 97 ? -9.554 -5.107 12.613 1.00 93.94 97 ASN A C 1
ATOM 738 O O . ASN A 1 97 ? -9.586 -6.213 13.148 1.00 93.94 97 ASN A O 1
ATOM 742 N N . PHE A 1 98 ? -9.060 -4.911 11.388 1.00 87.88 98 PHE A N 1
ATOM 743 C CA . PHE A 1 98 ? -8.567 -5.993 10.542 1.00 87.88 98 PHE A CA 1
ATOM 744 C C . PHE A 1 98 ? -7.335 -5.558 9.754 1.00 87.88 98 PHE A C 1
ATOM 746 O O . PHE A 1 98 ? -7.337 -4.498 9.129 1.00 87.88 98 PHE A O 1
ATOM 753 N N . ILE A 1 99 ? -6.319 -6.421 9.718 1.00 86.38 99 ILE A N 1
ATOM 754 C CA . ILE A 1 99 ? -5.183 -6.293 8.803 1.00 86.38 99 ILE A CA 1
ATOM 755 C C . ILE A 1 99 ? -5.235 -7.454 7.811 1.00 86.38 99 ILE A C 1
ATOM 757 O O . ILE A 1 99 ? -5.242 -8.620 8.203 1.00 86.38 99 ILE A O 1
ATOM 761 N N . LEU A 1 100 ? -5.286 -7.128 6.524 1.00 84.06 100 LEU A N 1
ATOM 762 C CA . LEU A 1 100 ? -5.304 -8.069 5.411 1.00 84.06 100 LEU A CA 1
ATOM 763 C C . LEU A 1 100 ? -3.941 -8.034 4.723 1.00 84.06 100 LEU A C 1
ATOM 765 O O . LEU A 1 100 ? -3.604 -7.059 4.059 1.00 84.06 100 LEU A O 1
ATOM 769 N N . ILE A 1 101 ? -3.151 -9.095 4.863 1.00 78.44 101 ILE A N 1
ATOM 770 C CA . ILE A 1 101 ? -1.819 -9.173 4.252 1.00 78.44 101 ILE A CA 1
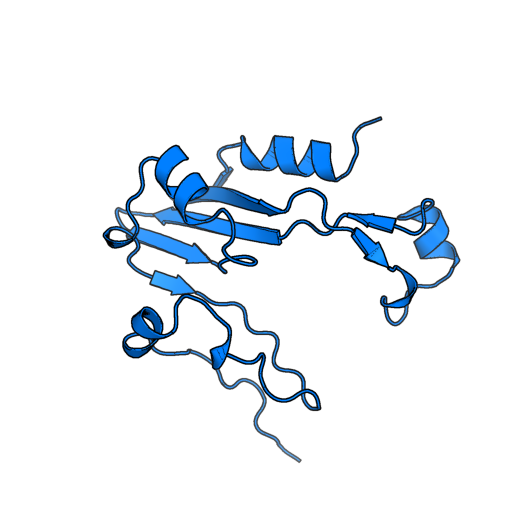ATOM 771 C C . ILE A 1 101 ? -1.932 -9.901 2.913 1.00 78.44 101 ILE A C 1
ATOM 773 O O . ILE A 1 101 ? -2.268 -11.085 2.862 1.00 78.44 101 ILE A O 1
ATOM 777 N N . ALA A 1 102 ? -1.612 -9.203 1.824 1.00 68.38 102 ALA A N 1
ATOM 778 C CA . ALA A 1 102 ? -1.540 -9.803 0.499 1.00 68.38 102 ALA A CA 1
ATOM 779 C C . ALA A 1 102 ? -0.210 -10.556 0.333 1.00 68.38 102 ALA A C 1
ATOM 781 O O . ALA A 1 102 ? 0.798 -10.006 -0.107 1.00 68.38 102 ALA A O 1
ATOM 782 N N . VAL A 1 103 ? -0.189 -11.843 0.678 1.00 57.03 103 VAL A N 1
ATOM 783 C CA . VAL A 1 103 ? 0.991 -12.687 0.451 1.00 57.03 103 VAL A CA 1
ATOM 784 C C . VAL A 1 103 ? 0.993 -13.261 -0.965 1.00 57.03 103 VAL A C 1
ATOM 786 O O . VAL A 1 103 ? 0.052 -13.922 -1.398 1.00 57.03 103 VAL A O 1
ATOM 789 N N . ARG A 1 104 ? 2.100 -13.078 -1.696 1.00 46.97 104 ARG A N 1
ATOM 790 C CA . ARG A 1 104 ? 2.350 -13.836 -2.930 1.00 46.97 104 ARG A CA 1
ATOM 791 C C . ARG A 1 104 ? 3.124 -15.107 -2.598 1.00 46.97 104 ARG A C 1
ATOM 793 O O . ARG A 1 104 ? 4.354 -15.087 -2.512 1.00 46.97 104 ARG A O 1
ATOM 800 N N . LEU A 1 105 ? 2.409 -16.220 -2.450 1.00 45.78 105 LEU A N 1
ATOM 801 C CA . LEU A 1 105 ? 3.018 -17.540 -2.295 1.00 45.78 105 LEU A CA 1
ATOM 802 C C . LEU A 1 105 ? 3.731 -17.925 -3.603 1.00 45.78 105 LEU A C 1
ATOM 804 O O . LEU A 1 105 ? 3.136 -17.939 -4.679 1.00 45.78 105 LEU A O 1
ATOM 808 N N . ARG A 1 106 ? 5.043 -18.186 -3.541 1.00 42.34 106 ARG A N 1
ATOM 809 C CA . ARG A 1 106 ? 5.817 -18.689 -4.687 1.00 42.34 106 ARG A CA 1
ATOM 810 C C . ARG A 1 106 ? 6.076 -20.176 -4.491 1.00 42.34 106 ARG A C 1
ATOM 812 O O . ARG A 1 106 ? 6.756 -20.546 -3.543 1.00 42.34 106 ARG A O 1
ATOM 819 N N . VAL A 1 107 ? 5.671 -20.992 -5.464 1.00 47.59 107 VAL A N 1
ATOM 820 C CA . VAL A 1 107 ? 5.818 -22.465 -5.470 1.00 47.59 107 VAL A CA 1
ATOM 821 C C . VAL A 1 107 ? 7.254 -22.946 -5.170 1.00 47.59 107 VAL A C 1
ATOM 823 O O . VAL A 1 107 ? 7.446 -24.028 -4.635 1.00 47.59 107 VAL A O 1
ATOM 826 N N . LYS A 1 108 ? 8.288 -22.138 -5.469 1.00 45.31 108 LYS A N 1
ATOM 827 C CA . LYS A 1 108 ? 9.712 -22.491 -5.260 1.00 45.31 108 LYS A CA 1
ATOM 828 C C . LYS A 1 108 ? 10.505 -21.557 -4.341 1.00 45.31 108 LYS A C 1
ATOM 830 O O . LYS A 1 108 ? 11.693 -21.780 -4.128 1.00 45.31 108 LYS A O 1
ATOM 835 N N . LYS A 1 109 ? 9.897 -20.496 -3.807 1.00 41.44 109 LYS A N 1
ATOM 836 C CA . LYS A 1 109 ? 10.563 -19.597 -2.853 1.00 41.44 109 LYS A CA 1
ATOM 837 C C . LYS A 1 109 ? 9.817 -19.766 -1.546 1.00 41.44 109 LYS A C 1
ATOM 839 O O . LYS A 1 109 ? 8.686 -19.299 -1.454 1.00 41.44 109 LYS A O 1
ATOM 844 N N . LYS A 1 110 ? 10.439 -20.478 -0.592 1.00 41.53 110 LYS A N 1
ATOM 845 C CA . LYS A 1 110 ? 9.950 -20.611 0.786 1.00 41.53 110 LYS A CA 1
ATOM 846 C C . LYS A 1 110 ? 9.341 -19.275 1.195 1.00 41.53 110 LYS A C 1
ATOM 848 O O . LYS A 1 110 ? 10.024 -18.258 1.071 1.00 41.53 110 LYS A O 1
ATOM 853 N N . VAL A 1 111 ? 8.054 -19.342 1.538 1.00 46.91 111 VAL A N 1
ATOM 854 C CA . VAL A 1 111 ? 7.245 -18.399 2.315 1.00 46.91 111 VAL A CA 1
ATOM 855 C C . VAL A 1 111 ? 8.040 -17.148 2.677 1.00 46.91 111 VAL A C 1
ATOM 857 O O . VAL A 1 111 ? 9.057 -17.270 3.365 1.00 46.91 111 VAL A O 1
ATOM 860 N N . GLN A 1 112 ? 7.598 -15.968 2.205 1.00 45.78 112 GLN A N 1
ATOM 861 C CA . GLN A 1 112 ? 8.124 -14.678 2.677 1.00 45.78 112 GLN A CA 1
ATOM 862 C C . GLN A 1 112 ? 8.420 -14.808 4.165 1.00 45.78 112 GLN A C 1
ATOM 864 O O . GLN A 1 112 ? 7.560 -15.289 4.898 1.00 45.78 112 GLN A O 1
ATOM 869 N N . ASN A 1 113 ? 9.654 -14.518 4.580 1.00 46.34 113 ASN A N 1
ATOM 870 C CA . ASN A 1 113 ? 10.105 -14.833 5.926 1.00 46.34 113 ASN A CA 1
ATOM 871 C C . ASN A 1 113 ? 9.270 -14.034 6.936 1.00 46.34 113 ASN A C 1
ATOM 873 O O . ASN A 1 113 ? 9.639 -12.923 7.305 1.00 46.34 113 ASN A O 1
ATOM 877 N N . LEU A 1 114 ? 8.151 -14.617 7.385 1.00 48.25 114 LEU A N 1
ATOM 878 C CA . LEU A 1 114 ? 7.205 -14.013 8.321 1.00 48.25 114 LEU A CA 1
ATOM 879 C C . LEU A 1 114 ? 7.901 -13.656 9.641 1.00 48.25 114 LEU A C 1
ATOM 881 O O . LEU A 1 114 ? 7.414 -12.825 10.399 1.00 48.25 114 LEU A O 1
ATOM 885 N N . ASN A 1 115 ? 9.082 -14.237 9.900 1.00 44.06 115 ASN A N 1
ATOM 886 C CA . ASN A 1 115 ? 9.897 -13.907 11.058 1.00 44.06 115 ASN A CA 1
ATOM 887 C C . ASN A 1 115 ? 10.561 -12.531 11.008 1.00 44.06 115 ASN A C 1
ATOM 889 O O . ASN A 1 115 ? 10.973 -12.073 12.069 1.00 44.06 115 ASN A O 1
ATOM 893 N N . ALA A 1 116 ? 10.686 -11.916 9.830 1.00 47.12 116 ALA A N 1
ATOM 894 C CA . ALA A 1 116 ? 11.297 -10.601 9.642 1.00 47.12 116 ALA A CA 1
ATOM 895 C C . ALA A 1 116 ? 10.267 -9.457 9.605 1.00 47.12 116 ALA A C 1
ATOM 897 O O . ALA A 1 116 ? 10.651 -8.304 9.442 1.00 47.12 116 ALA A O 1
ATOM 898 N N . MET A 1 117 ? 8.971 -9.760 9.736 1.00 49.81 117 MET A N 1
ATOM 899 C CA . MET A 1 117 ? 7.912 -8.754 9.685 1.00 49.81 117 MET A CA 1
ATOM 900 C C . MET A 1 117 ? 7.537 -8.270 11.088 1.00 49.81 117 MET A C 1
ATOM 902 O O . MET A 1 117 ? 7.428 -9.054 12.032 1.00 49.81 117 MET A O 1
ATOM 906 N N . TRP A 1 118 ? 7.352 -6.957 11.214 1.00 51.03 118 TRP A N 1
ATOM 907 C CA . TRP A 1 118 ? 7.186 -6.224 12.474 1.00 51.03 118 TRP A CA 1
ATOM 908 C C . TRP A 1 118 ? 5.914 -6.600 13.258 1.00 51.03 118 TRP A C 1
ATOM 910 O O . TRP A 1 118 ? 5.859 -6.429 14.472 1.00 51.03 118 TRP A O 1
ATOM 920 N N . TYR A 1 119 ? 4.912 -7.183 12.598 1.00 53.81 119 TYR A N 1
ATOM 921 C CA . TYR A 1 119 ? 3.611 -7.524 13.185 1.00 53.81 119 TYR A CA 1
ATOM 922 C C . TYR A 1 119 ? 3.542 -8.936 13.798 1.00 53.81 119 TYR A C 1
ATOM 924 O O . TYR A 1 119 ? 2.461 -9.477 14.011 1.00 53.81 119 TYR A O 1
ATOM 932 N N . LYS A 1 120 ? 4.678 -9.568 14.098 1.00 50.34 120 LYS A N 1
ATOM 933 C CA . LYS A 1 120 ? 4.749 -10.964 14.567 1.00 50.34 120 LYS A CA 1
ATOM 934 C C . LYS A 1 120 ? 4.008 -11.236 15.887 1.00 50.34 120 LYS A C 1
ATOM 936 O O . LYS A 1 120 ? 3.439 -12.310 16.061 1.00 50.34 120 LYS A O 1
ATOM 941 N N . GLU A 1 121 ? 3.991 -10.265 16.799 1.00 50.00 121 GLU A N 1
ATOM 942 C CA . GLU A 1 121 ? 3.193 -10.330 18.035 1.00 50.00 121 GLU A CA 1
ATOM 943 C C . GLU A 1 121 ? 1.699 -10.080 17.767 1.00 50.00 121 GLU A C 1
ATOM 945 O O . GLU A 1 121 ? 0.844 -10.664 18.425 1.00 50.00 121 GLU A O 1
ATOM 950 N N . PHE A 1 122 ? 1.382 -9.281 16.746 1.00 46.00 122 PHE A N 1
ATOM 951 C CA . PHE A 1 122 ? 0.020 -8.908 16.363 1.00 46.00 122 PHE A CA 1
ATOM 952 C C . PHE A 1 122 ? -0.698 -10.024 15.579 1.00 46.00 122 PHE A C 1
ATOM 954 O O . PHE A 1 122 ? -1.852 -10.342 15.854 1.00 46.00 122 PHE A O 1
ATOM 961 N N . ALA A 1 123 ? -0.001 -10.694 14.654 1.00 44.38 123 ALA A N 1
ATOM 962 C CA . ALA A 1 123 ? -0.548 -11.756 13.805 1.00 44.38 123 ALA A CA 1
ATOM 963 C C . ALA A 1 123 ? -0.864 -13.069 14.541 1.00 44.38 123 ALA A C 1
ATOM 965 O O . ALA A 1 123 ? -1.553 -13.915 13.976 1.00 44.38 123 ALA A O 1
ATOM 966 N N . LYS A 1 124 ? -0.435 -13.241 15.804 1.00 43.50 124 LYS A N 1
ATOM 967 C CA . LYS A 1 124 ? -0.814 -14.406 16.629 1.00 43.50 124 LYS A CA 1
ATOM 968 C C . LYS A 1 124 ? -2.337 -14.564 16.774 1.00 43.50 124 LYS A C 1
ATOM 970 O O . LYS A 1 124 ? -2.793 -15.671 17.036 1.00 43.50 124 LYS A O 1
ATOM 975 N N . ASN A 1 125 ? -3.106 -13.490 16.566 1.00 41.28 125 ASN A N 1
ATOM 976 C CA . ASN A 1 125 ? -4.554 -13.455 16.783 1.00 41.28 125 ASN A CA 1
ATOM 977 C C . ASN A 1 125 ? -5.404 -13.394 15.500 1.00 41.28 125 ASN A C 1
ATOM 979 O O . ASN A 1 125 ? -6.626 -13.300 15.602 1.00 41.28 125 ASN A O 1
ATOM 983 N N . PHE A 1 126 ? -4.810 -13.446 14.301 1.00 40.19 126 PHE A N 1
ATOM 984 C CA . PHE A 1 126 ? -5.560 -13.276 13.050 1.00 40.19 126 PHE A CA 1
ATOM 985 C C . PHE A 1 126 ? -5.521 -14.532 12.181 1.00 40.19 126 PHE A C 1
ATOM 987 O O . PHE A 1 126 ? -4.461 -15.082 11.890 1.00 40.19 126 PHE A O 1
ATOM 994 N N . ALA A 1 127 ? -6.702 -14.976 11.746 1.00 40.25 127 ALA A N 1
ATOM 995 C CA . ALA A 1 127 ? -6.845 -16.056 10.784 1.00 40.25 127 ALA A CA 1
ATOM 996 C C . ALA A 1 127 ? -6.199 -15.648 9.451 1.00 40.25 127 ALA A C 1
ATOM 998 O O . ALA A 1 127 ? -6.725 -14.812 8.717 1.00 40.25 127 ALA A O 1
ATOM 999 N N . THR A 1 128 ? -5.057 -16.253 9.128 1.00 41.12 128 THR A N 1
ATOM 1000 C CA . THR A 1 128 ? -4.474 -16.220 7.787 1.00 41.12 128 THR A CA 1
ATOM 1001 C C . THR A 1 128 ? -5.411 -16.972 6.840 1.00 41.12 128 THR A C 1
ATOM 1003 O O . THR A 1 128 ? -5.367 -18.199 6.750 1.00 41.12 128 THR A O 1
ATOM 1006 N N . GLN A 1 129 ? -6.318 -16.260 6.172 1.00 35.03 129 GLN A N 1
ATOM 1007 C CA . GLN A 1 129 ? -7.157 -16.851 5.134 1.00 35.03 129 GLN A CA 1
ATOM 1008 C C . GLN A 1 129 ? -6.306 -17.087 3.880 1.00 35.03 129 GLN A C 1
ATOM 1010 O O . GLN A 1 129 ? -5.913 -16.139 3.205 1.00 35.03 129 GLN A O 1
ATOM 1015 N N . GLY A 1 130 ? -6.074 -18.362 3.561 1.00 35.78 130 GLY A N 1
ATOM 1016 C CA . GLY A 1 130 ? -5.879 -18.805 2.181 1.00 35.78 130 GLY A CA 1
ATOM 1017 C C . GLY A 1 130 ? -4.512 -19.379 1.826 1.00 35.78 130 GLY A C 1
ATOM 1018 O O . GLY A 1 130 ? -3.763 -18.771 1.066 1.00 35.78 130 GLY A O 1
ATOM 1019 N N . ASP A 1 131 ? -4.267 -20.619 2.253 1.00 37.81 131 ASP A N 1
ATOM 1020 C CA . ASP A 1 131 ? -3.733 -21.642 1.348 1.00 37.81 131 ASP A CA 1
ATOM 1021 C C . ASP A 1 131 ? -4.629 -21.689 0.096 1.00 37.81 131 ASP A C 1
ATOM 1023 O O . ASP A 1 131 ? -5.720 -22.256 0.120 1.00 37.81 131 ASP A O 1
ATOM 1027 N N . PHE A 1 132 ? -4.202 -21.074 -1.005 1.00 41.41 132 PHE A N 1
ATOM 1028 C CA . PHE A 1 132 ? -4.790 -21.325 -2.321 1.00 41.41 132 PHE A CA 1
ATOM 1029 C C . PHE A 1 132 ? -3.700 -21.852 -3.239 1.00 41.41 132 PHE A C 1
ATOM 1031 O O . PHE A 1 132 ? -2.941 -21.096 -3.845 1.00 41.41 132 PHE A O 1
ATOM 1038 N N . GLY A 1 133 ? -3.628 -23.178 -3.305 1.00 32.84 133 GLY A N 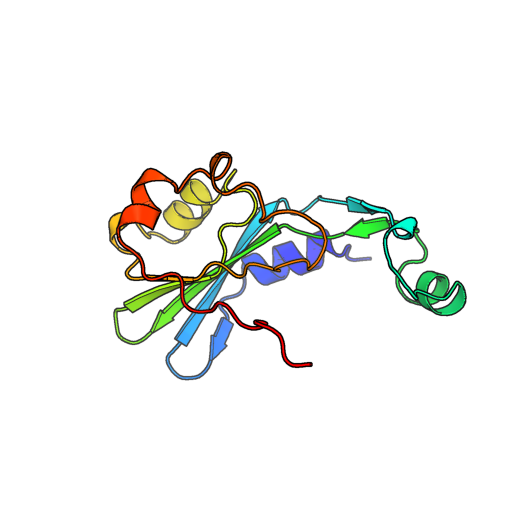1
ATOM 1039 C CA . GLY A 1 133 ? -2.756 -23.888 -4.229 1.00 32.84 133 GLY A CA 1
ATOM 1040 C C . GLY A 1 133 ? -2.189 -25.197 -3.697 1.00 32.84 133 GLY A C 1
ATOM 1041 O O . GLY A 1 133 ? -1.068 -25.534 -4.066 1.00 32.84 133 GLY A O 1
ATOM 1042 N N . HIS A 1 134 ? -2.918 -25.931 -2.849 1.00 32.75 134 HIS A N 1
ATOM 1043 C CA . HIS A 1 134 ? -2.661 -27.362 -2.736 1.00 32.75 134 HIS A CA 1
ATOM 1044 C C . HIS A 1 134 ? -3.114 -28.042 -4.036 1.00 32.75 134 HIS A C 1
ATOM 1046 O O . HIS A 1 134 ? -4.279 -27.976 -4.419 1.00 32.75 134 HIS A O 1
ATOM 1052 N N . GLU A 1 135 ? -2.106 -28.581 -4.716 1.00 50.03 135 GLU A N 1
ATOM 1053 C CA . GLU A 1 135 ? -2.057 -29.721 -5.634 1.00 50.03 135 GLU A CA 1
ATOM 1054 C C . GLU A 1 135 ? -3.374 -30.387 -6.058 1.00 50.03 135 GLU A C 1
ATOM 1056 O O . GLU A 1 135 ? -4.173 -30.807 -5.222 1.00 50.03 135 GLU A O 1
ATOM 1061 N N . SER A 1 136 ? -3.497 -30.628 -7.369 1.00 23.91 136 SER A N 1
ATOM 1062 C CA . SER A 1 136 ? -3.937 -31.906 -7.964 1.00 23.91 136 SER A CA 1
ATOM 1063 C C . SER A 1 136 ? -3.876 -31.836 -9.499 1.00 23.91 136 SER A C 1
ATOM 1065 O O . SER A 1 136 ? -4.326 -30.832 -10.055 1.00 23.91 136 SER A O 1
ATOM 1067 N N . PRO A 1 137 ? -3.568 -32.941 -10.199 1.00 38.03 137 PRO A N 1
ATOM 1068 C CA . PRO A 1 137 ? -2.403 -33.831 -10.132 1.00 38.03 137 PRO A CA 1
A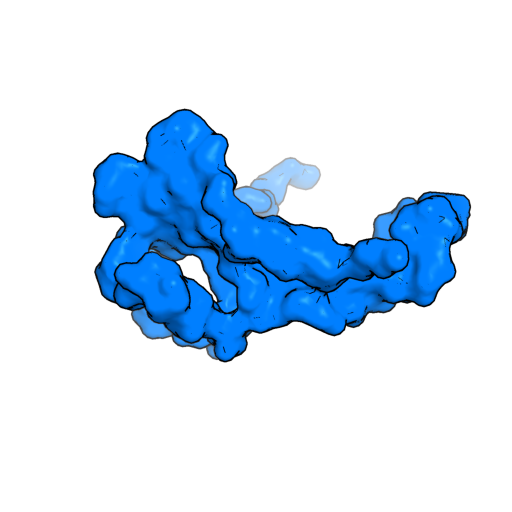TOM 1069 C C . PRO A 1 137 ? -1.280 -33.426 -11.112 1.00 38.03 137 PRO A C 1
ATOM 1071 O O . PRO A 1 137 ? -1.559 -32.703 -12.096 1.00 38.03 137 PRO A O 1
#

Secondary structure (DSSP, 8-state):
---HHHHHHHHHTSPEEETTEEEEEEEEES--EEEGGG-TT--HHHHHHH-TTSEEE--EEEEEEEETTEEEEE--TTSSSHHHHHHHTT--GGG--EEE-----BTTB----GGGSTTTTTGGGS-----------

Organism: NCBI:txid34034

Sequence (137 aa):
MLTAGDVFAMCANQEIIVGSMRIDVLVDEADHSGDVSLLNNATPELLAQYVPSKKLSLPYTSLLIRDKGRIFLIDSGMGNRLLENLQQKGIALEEINFILIAVRLRVKKKVQNLNAMWYKEFAKNFATQGDFGHESP

pLDDT: mean 71.66, std 19.44, range [23.91, 95.5]